Protein AF-G7WAR5-F1 (afdb_monomer_lite)

Secondary structure (DSSP, 8-state):
-EEE-TTT--EEEHHHHHHHHHHHTT---TTTS-TT-THHHHTTSTTPEEEPTTT--EEEHHHHHHT----

Structure (mmCIF, N/CA/C/O backbone):
data_AF-G7WAR5-F1
#
_entry.id   AF-G7WAR5-F1
#
loop_
_atom_site.group_PDB
_atom_site.id
_atom_site.type_symbol
_atom_site.label_atom_id
_atom_site.label_alt_id
_atom_site.label_comp_id
_atom_site.label_asym_id
_atom_site.label_entity_id
_atom_site.label_seq_id
_atom_site.pdbx_PDB_ins_code
_atom_site.Cartn_x
_atom_site.Cartn_y
_atom_site.Cartn_z
_atom_site.occupancy
_atom_site.B_iso_or_equiv
_atom_site.auth_seq_id
_atom_site.auth_comp_id
_atom_site.auth_asym_id
_atom_site.auth_atom_id
_atom_site.pdbx_PDB_model_num
ATOM 1 N N . MET A 1 1 ? 1.655 6.706 9.160 1.00 70.19 1 MET A N 1
ATOM 2 C CA . MET A 1 1 ? 0.209 6.453 9.451 1.00 70.19 1 MET A CA 1
ATOM 3 C C . MET A 1 1 ? -0.171 4.971 9.288 1.00 70.19 1 MET A C 1
ATOM 5 O O . MET A 1 1 ? 0.621 4.226 8.717 1.00 70.19 1 MET A O 1
ATOM 9 N N . ASN A 1 2 ? -1.350 4.545 9.777 1.00 80.19 2 ASN A N 1
ATOM 10 C CA . ASN A 1 2 ? -1.900 3.192 9.577 1.00 80.19 2 ASN A CA 1
ATOM 11 C C . ASN A 1 2 ? -2.953 3.180 8.463 1.00 80.19 2 ASN A C 1
ATOM 13 O O . ASN A 1 2 ? -3.799 4.072 8.393 1.00 80.19 2 ASN A O 1
ATOM 17 N N . TYR A 1 3 ? -2.924 2.135 7.646 1.00 82.81 3 TYR A N 1
ATOM 18 C CA . TYR A 1 3 ? -3.679 2.018 6.409 1.00 82.81 3 TYR A CA 1
ATOM 19 C C . TYR A 1 3 ? -4.268 0.616 6.273 1.00 82.81 3 TYR A C 1
ATOM 21 O O . TYR A 1 3 ? -3.557 -0.377 6.446 1.00 82.81 3 TYR A O 1
ATOM 29 N N . GLN A 1 4 ? -5.564 0.524 5.980 1.00 86.50 4 GLN A N 1
ATOM 30 C CA . GLN A 1 4 ? -6.258 -0.754 5.863 1.00 86.50 4 GLN A CA 1
ATOM 31 C C . GLN A 1 4 ? -6.361 -1.183 4.399 1.00 86.50 4 GLN A C 1
ATOM 33 O O . GLN A 1 4 ? -6.775 -0.406 3.544 1.00 86.50 4 GLN A O 1
ATOM 38 N N . CYS A 1 5 ? -6.017 -2.439 4.116 1.00 86.88 5 CYS A N 1
ATOM 39 C CA . CYS A 1 5 ? -6.205 -3.015 2.791 1.00 86.88 5 CYS A CA 1
ATOM 40 C C . CYS A 1 5 ? -7.705 -3.210 2.504 1.00 86.88 5 CYS A C 1
ATOM 42 O O . CYS A 1 5 ? -8.381 -3.853 3.311 1.00 86.88 5 CYS A O 1
ATOM 44 N N . PRO A 1 6 ? -8.234 -2.745 1.360 1.00 85.50 6 PRO A N 1
ATOM 45 C CA . PRO A 1 6 ? -9.647 -2.928 1.020 1.00 85.50 6 PRO A CA 1
ATOM 46 C C . PRO A 1 6 ? -10.018 -4.385 0.688 1.00 85.50 6 PRO A C 1
ATOM 48 O O . PRO A 1 6 ? -11.194 -4.729 0.736 1.00 85.50 6 PRO A O 1
ATOM 51 N N . PHE A 1 7 ? -9.034 -5.243 0.387 1.00 88.81 7 PHE A N 1
ATOM 52 C CA . PHE A 1 7 ? -9.255 -6.633 -0.029 1.00 88.81 7 PHE A CA 1
ATOM 53 C C . PHE A 1 7 ? -9.186 -7.633 1.129 1.00 88.81 7 PHE A C 1
ATOM 55 O O . PHE A 1 7 ? -10.100 -8.427 1.324 1.00 88.81 7 PHE A O 1
ATOM 62 N N . CYS A 1 8 ? -8.100 -7.612 1.908 1.00 90.00 8 CYS A N 1
ATOM 63 C CA . CYS A 1 8 ? -7.917 -8.530 3.039 1.00 90.00 8 CYS A CA 1
ATOM 64 C C . CYS A 1 8 ? -8.261 -7.901 4.392 1.00 90.00 8 CYS A C 1
ATOM 66 O O . CYS A 1 8 ? -8.087 -8.544 5.428 1.00 90.00 8 CYS A O 1
ATOM 68 N N . HIS A 1 9 ? -8.690 -6.633 4.399 1.00 87.62 9 HIS A N 1
ATOM 69 C CA . HIS A 1 9 ? -9.060 -5.870 5.593 1.00 87.62 9 HIS A CA 1
ATOM 70 C C . HIS A 1 9 ? -7.970 -5.801 6.672 1.00 87.62 9 HIS A C 1
ATOM 72 O O . HIS A 1 9 ? -8.252 -5.420 7.809 1.00 87.62 9 HIS A O 1
ATOM 78 N N . THR A 1 10 ? -6.724 -6.136 6.330 1.00 89.25 10 THR A N 1
ATOM 79 C CA . THR A 1 10 ? -5.589 -6.090 7.252 1.00 89.25 10 THR A CA 1
ATOM 80 C C . THR A 1 10 ? -5.028 -4.675 7.297 1.00 89.25 10 THR A C 1
ATOM 82 O O . THR A 1 10 ? -4.920 -4.009 6.265 1.00 89.25 10 THR A O 1
ATOM 85 N N . THR A 1 11 ? -4.695 -4.209 8.497 1.00 87.81 11 THR A N 1
ATOM 86 C CA . THR A 1 11 ? -4.100 -2.890 8.713 1.00 87.81 11 THR A CA 1
ATOM 87 C C . THR A 1 11 ? -2.588 -3.006 8.757 1.00 87.81 11 THR A C 1
ATOM 89 O O . THR A 1 11 ? -2.057 -3.813 9.516 1.00 87.81 1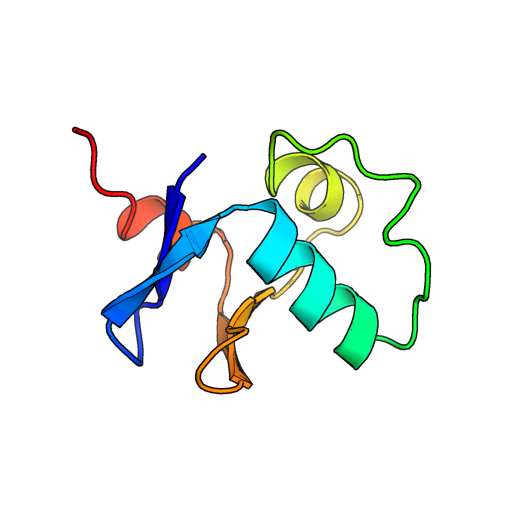1 THR A O 1
ATOM 92 N N . HIS A 1 12 ? -1.917 -2.153 7.994 1.00 86.62 12 HIS A N 1
ATOM 93 C CA . HIS A 1 12 ? -0.464 -2.058 7.944 1.00 86.62 12 HIS A CA 1
ATOM 94 C C . HIS A 1 12 ? -0.021 -0.603 8.058 1.00 86.62 12 HIS A C 1
ATOM 96 O O . HIS A 1 12 ? -0.773 0.326 7.745 1.00 86.62 12 HIS A O 1
ATOM 102 N N . LYS A 1 13 ? 1.207 -0.391 8.519 1.00 84.00 13 LYS A N 1
ATOM 103 C CA . LYS A 1 13 ? 1.840 0.927 8.512 1.00 84.00 13 LYS A CA 1
ATOM 104 C C . LYS A 1 13 ? 2.194 1.332 7.092 1.00 84.00 13 LYS A C 1
ATOM 106 O O . LYS A 1 13 ? 2.416 0.482 6.236 1.00 84.00 13 LYS A O 1
ATOM 111 N N . GLY A 1 14 ? 2.315 2.636 6.869 1.00 79.56 14 GLY A N 1
ATOM 112 C CA . GLY A 1 14 ? 2.706 3.162 5.567 1.00 79.56 14 GLY A CA 1
ATOM 113 C C . GLY A 1 14 ? 3.974 2.538 4.993 1.00 79.56 14 GLY A C 1
ATOM 114 O O . GLY A 1 14 ? 3.946 1.968 3.909 1.00 79.56 14 GLY A O 1
ATOM 115 N N . ILE A 1 15 ? 5.023 2.489 5.811 1.00 78.75 15 ILE A N 1
ATOM 116 C CA . ILE A 1 15 ? 6.291 1.863 5.438 1.00 78.75 15 ILE A CA 1
ATOM 117 C C . ILE A 1 15 ? 6.169 0.383 5.035 1.00 78.75 15 ILE A C 1
ATOM 119 O O . ILE A 1 15 ? 6.949 -0.098 4.216 1.00 78.75 15 ILE A O 1
ATOM 123 N N . GLU A 1 16 ? 5.205 -0.366 5.580 1.00 84.75 16 GLU A N 1
ATOM 124 C CA . GLU A 1 16 ? 5.009 -1.772 5.203 1.00 84.75 16 GLU A CA 1
ATOM 125 C C . GLU A 1 16 ? 4.425 -1.896 3.790 1.00 84.75 16 GLU A C 1
ATOM 127 O O . GLU A 1 16 ? 4.828 -2.785 3.040 1.00 84.75 16 GLU A O 1
ATOM 132 N N . TRP A 1 17 ? 3.515 -0.991 3.414 1.00 84.25 17 TRP A N 1
ATOM 133 C CA . TRP A 1 17 ? 3.002 -0.890 2.046 1.00 84.25 17 TRP A CA 1
ATOM 134 C C . TRP A 1 17 ? 4.104 -0.485 1.071 1.00 84.25 17 TRP A C 1
ATOM 136 O O . TRP A 1 17 ? 4.281 -1.140 0.045 1.00 84.25 17 TRP A O 1
ATOM 146 N N . ASP A 1 18 ? 4.889 0.534 1.416 1.00 79.88 18 ASP A N 1
ATOM 147 C CA . ASP A 1 18 ? 6.016 0.991 0.599 1.00 79.88 18 ASP A CA 1
ATOM 148 C C . ASP A 1 18 ? 7.030 -0.138 0.384 1.00 79.88 18 ASP A C 1
ATOM 150 O O . ASP A 1 18 ? 7.419 -0.433 -0.743 1.00 79.88 18 ASP A O 1
ATOM 154 N N . SER A 1 19 ? 7.393 -0.847 1.456 1.00 81.06 19 SER A N 1
ATOM 155 C CA . SER A 1 19 ? 8.338 -1.968 1.400 1.00 81.06 19 SER A CA 1
ATOM 156 C C . SER A 1 19 ? 7.851 -3.104 0.497 1.00 81.06 19 SER A C 1
ATOM 158 O O . SER A 1 19 ? 8.636 -3.658 -0.273 1.00 81.06 19 SER A O 1
ATOM 160 N N . ALA A 1 20 ? 6.569 -3.472 0.585 1.00 85.31 20 ALA A N 1
ATOM 161 C CA . ALA A 1 20 ? 5.990 -4.519 -0.255 1.00 85.31 20 ALA A CA 1
ATOM 162 C C . ALA A 1 20 ? 5.939 -4.107 -1.729 1.00 85.31 20 ALA A C 1
ATOM 164 O O . ALA A 1 20 ? 6.291 -4.898 -2.601 1.00 85.31 20 ALA A O 1
ATOM 165 N N . THR A 1 21 ? 5.563 -2.859 -1.988 1.00 82.12 21 THR A N 1
ATOM 166 C CA . THR A 1 21 ? 5.450 -2.312 -3.340 1.00 82.12 21 THR A CA 1
ATOM 167 C C . THR A 1 21 ? 6.826 -2.192 -3.994 1.00 82.12 21 THR A C 1
ATOM 169 O O . THR A 1 21 ? 7.054 -2.739 -5.066 1.00 82.12 21 THR A O 1
ATOM 172 N N . LEU A 1 22 ? 7.801 -1.584 -3.315 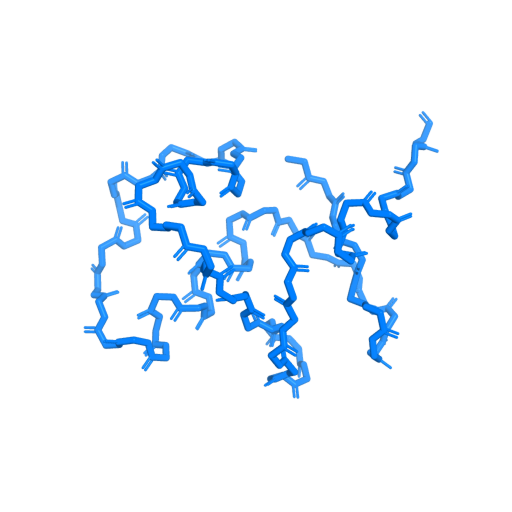1.00 78.56 22 LEU A N 1
ATOM 173 C CA . LEU A 1 22 ? 9.182 -1.458 -3.796 1.00 78.56 22 LEU A CA 1
ATOM 174 C C . LEU A 1 22 ? 9.828 -2.816 -4.102 1.00 78.56 22 LEU A C 1
ATOM 176 O O . LEU A 1 22 ? 10.525 -2.962 -5.107 1.00 78.56 22 LEU A O 1
ATOM 180 N N . LYS A 1 23 ? 9.553 -3.827 -3.270 1.00 81.25 23 LYS A N 1
ATOM 181 C CA . LYS A 1 23 ? 10.000 -5.202 -3.511 1.00 81.25 23 LYS A CA 1
ATOM 182 C C . LYS A 1 23 ? 9.422 -5.778 -4.805 1.00 81.25 23 LYS A C 1
ATOM 184 O O . LYS A 1 23 ? 10.148 -6.477 -5.509 1.00 81.25 23 LYS A O 1
ATOM 189 N N . ASP A 1 24 ? 8.160 -5.490 -5.112 1.00 81.50 24 ASP A N 1
ATOM 190 C CA . ASP A 1 24 ? 7.505 -5.927 -6.349 1.00 81.50 24 ASP A CA 1
ATOM 191 C C . ASP A 1 24 ? 8.091 -5.224 -7.585 1.00 81.50 24 ASP A C 1
ATOM 193 O O . ASP A 1 24 ? 8.434 -5.870 -8.573 1.00 81.50 24 ASP A O 1
ATOM 197 N N . PHE A 1 25 ? 8.369 -3.920 -7.477 1.00 75.38 25 PHE A N 1
ATOM 198 C CA . PHE A 1 25 ? 9.070 -3.149 -8.513 1.00 75.38 25 PHE A CA 1
ATOM 199 C C . PHE A 1 25 ? 10.562 -3.506 -8.661 1.00 75.38 25 PHE A C 1
ATOM 201 O O . PHE A 1 25 ? 11.230 -3.011 -9.570 1.00 75.38 25 PHE A O 1
ATOM 208 N N . GLY A 1 26 ? 11.115 -4.347 -7.780 1.00 74.12 26 GLY A N 1
ATOM 209 C CA . GLY A 1 26 ? 12.541 -4.677 -7.754 1.00 74.12 26 GLY A CA 1
ATOM 210 C C . GLY A 1 26 ? 13.443 -3.512 -7.321 1.00 74.12 26 GLY A C 1
ATOM 211 O O . GLY A 1 26 ? 14.665 -3.598 -7.458 1.00 74.12 26 GLY A O 1
ATOM 212 N N . GLU A 1 27 ? 12.872 -2.431 -6.783 1.00 69.25 27 GLU A N 1
ATOM 213 C CA . GLU A 1 27 ? 13.619 -1.303 -6.236 1.00 69.25 27 GLU A CA 1
ATOM 214 C C . GLU A 1 27 ? 13.970 -1.573 -4.771 1.00 69.25 27 GLU A C 1
ATOM 216 O O . GLU A 1 27 ? 13.137 -1.525 -3.875 1.00 69.25 27 GLU A O 1
ATOM 221 N N . ASN A 1 28 ? 15.248 -1.811 -4.483 1.00 60.81 28 ASN A N 1
ATOM 222 C CA . ASN A 1 28 ? 15.716 -2.086 -3.122 1.00 60.81 28 ASN A CA 1
ATOM 223 C C . ASN A 1 28 ? 16.010 -0.791 -2.324 1.00 60.81 28 ASN A C 1
ATOM 225 O O . ASN A 1 28 ? 16.989 -0.720 -1.582 1.00 60.81 28 ASN A O 1
ATOM 229 N N . LYS A 1 29 ? 15.205 0.266 -2.520 1.00 56.50 29 LYS A N 1
ATOM 230 C CA . LYS A 1 29 ? 15.403 1.620 -1.951 1.00 56.50 29 LYS A CA 1
ATOM 231 C C . LYS A 1 29 ? 14.616 1.867 -0.659 1.00 56.50 29 LYS A C 1
ATOM 233 O O . LYS A 1 29 ? 14.200 2.984 -0.378 1.00 56.50 29 LYS A O 1
ATOM 238 N N . ILE A 1 30 ? 14.429 0.832 0.157 1.00 56.41 30 ILE A N 1
ATOM 239 C CA . ILE A 1 30 ? 13.655 0.924 1.409 1.00 56.41 30 ILE A CA 1
ATOM 240 C C . ILE A 1 30 ? 14.278 1.945 2.392 1.00 56.41 30 ILE A C 1
ATOM 242 O O . ILE A 1 30 ? 13.572 2.524 3.206 1.00 56.41 30 ILE A O 1
ATOM 246 N N . ASN A 1 31 ? 15.581 2.234 2.275 1.00 53.12 31 ASN A N 1
ATOM 247 C CA . ASN A 1 31 ? 16.306 3.117 3.197 1.00 53.12 31 ASN A CA 1
ATOM 248 C C . ASN A 1 31 ? 16.216 4.628 2.904 1.00 53.12 31 ASN A C 1
ATOM 250 O O . ASN A 1 31 ? 16.675 5.401 3.742 1.00 53.12 31 ASN A O 1
ATOM 254 N N . ASP A 1 32 ? 15.678 5.062 1.757 1.00 56.25 32 ASP A N 1
ATOM 255 C CA . ASP A 1 32 ? 15.588 6.499 1.416 1.00 56.25 32 ASP A CA 1
ATOM 256 C C . ASP A 1 32 ? 14.231 7.127 1.772 1.00 56.25 32 ASP A C 1
ATOM 258 O O . ASP A 1 32 ? 14.099 8.352 1.824 1.00 56.25 32 ASP A O 1
ATOM 262 N N . PHE A 1 33 ? 13.214 6.311 2.055 1.00 59.50 33 PHE A N 1
ATOM 263 C CA . PHE A 1 33 ? 11.894 6.803 2.437 1.00 59.50 33 PHE A CA 1
ATOM 264 C C . PHE A 1 33 ? 11.813 6.880 3.958 1.00 59.50 33 PHE A C 1
ATOM 266 O O . PHE A 1 33 ? 11.816 5.864 4.649 1.00 59.50 33 PHE A O 1
ATOM 273 N N . SER A 1 34 ? 11.782 8.103 4.498 1.00 55.59 34 SER A N 1
ATOM 274 C CA . SER A 1 34 ? 11.610 8.294 5.938 1.00 55.59 34 SER A CA 1
ATOM 275 C C . SER A 1 34 ? 10.301 7.638 6.382 1.00 55.59 34 SER A C 1
ATOM 277 O O . SER A 1 34 ? 9.274 7.873 5.748 1.00 55.59 34 SER A O 1
ATOM 279 N N . ASP A 1 35 ? 10.366 6.870 7.472 1.00 55.47 35 ASP A N 1
ATOM 280 C CA . ASP A 1 35 ? 9.362 5.991 8.108 1.00 55.47 35 ASP A CA 1
ATOM 281 C C . ASP A 1 35 ? 7.896 6.458 8.199 1.00 55.47 35 ASP A C 1
ATOM 283 O O . ASP A 1 35 ? 7.036 5.728 8.701 1.00 55.47 35 ASP A O 1
ATOM 287 N N . ASN A 1 36 ? 7.575 7.680 7.796 1.00 54.16 36 ASN A N 1
ATOM 288 C CA . ASN A 1 36 ? 6.356 8.318 8.241 1.00 54.16 36 ASN A CA 1
ATOM 289 C C . ASN A 1 36 ? 5.177 8.179 7.286 1.00 54.16 36 ASN A C 1
ATOM 291 O O . ASN A 1 36 ? 4.080 7.914 7.794 1.00 54.16 36 ASN A O 1
ATOM 295 N N . ASP A 1 37 ? 5.348 8.244 5.960 1.00 62.22 37 ASP A N 1
ATOM 296 C CA . ASP A 1 37 ? 4.181 8.337 5.079 1.00 62.22 37 ASP A CA 1
ATOM 297 C C . ASP A 1 37 ? 4.365 7.788 3.660 1.00 62.22 37 ASP A C 1
ATOM 299 O O . ASP A 1 37 ? 5.248 8.216 2.912 1.00 62.22 37 ASP A O 1
ATOM 303 N N . ILE A 1 38 ? 3.394 6.939 3.287 1.00 65.06 38 ILE A N 1
ATOM 304 C CA . ILE A 1 38 ? 3.162 6.399 1.939 1.00 65.06 38 ILE A CA 1
ATOM 305 C C . ILE A 1 38 ? 3.167 7.511 0.869 1.00 65.06 38 ILE A C 1
ATOM 307 O O . ILE A 1 38 ? 3.572 7.309 -0.277 1.00 65.06 38 ILE A O 1
ATOM 311 N N . GLU A 1 39 ? 2.743 8.718 1.252 1.00 63.19 39 GLU A N 1
ATOM 312 C CA . GLU A 1 39 ? 2.597 9.880 0.368 1.00 63.19 39 GLU A CA 1
ATOM 313 C C . GLU A 1 39 ? 3.912 10.290 -0.317 1.00 63.19 39 GLU A C 1
ATOM 315 O O . GLU A 1 39 ? 3.891 10.921 -1.374 1.00 63.19 39 GLU A O 1
ATOM 320 N N . SER A 1 40 ? 5.062 9.906 0.250 1.00 62.59 40 SER A N 1
ATOM 321 C CA . SER A 1 40 ? 6.382 10.226 -0.306 1.00 62.59 40 SER A CA 1
ATOM 322 C C . SER A 1 40 ? 6.638 9.547 -1.657 1.00 62.59 40 SER A C 1
ATOM 324 O O . SER A 1 40 ? 7.347 10.105 -2.495 1.00 62.59 40 SER A O 1
ATOM 326 N N . ILE A 1 41 ? 6.069 8.359 -1.891 1.00 64.19 41 ILE A N 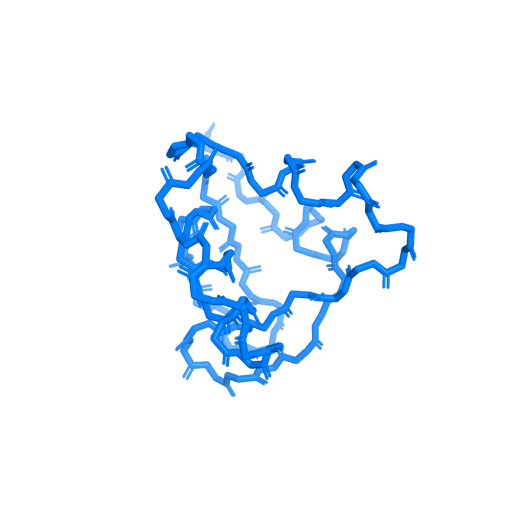1
ATOM 327 C CA . ILE A 1 41 ? 6.262 7.612 -3.144 1.00 64.19 41 ILE A CA 1
ATOM 328 C C . ILE A 1 41 ? 5.236 8.039 -4.199 1.00 64.19 41 ILE A C 1
ATOM 330 O O . ILE A 1 41 ? 5.610 8.314 -5.339 1.00 64.19 41 ILE A O 1
ATOM 334 N N . GLU A 1 42 ? 3.972 8.202 -3.801 1.00 63.69 42 GLU A N 1
ATOM 335 C CA . GLU A 1 42 ? 2.883 8.683 -4.666 1.00 63.69 42 GLU A CA 1
ATOM 336 C C . GLU A 1 42 ? 3.224 10.028 -5.326 1.00 63.69 42 GLU A C 1
ATOM 338 O O . GLU A 1 42 ? 3.013 10.208 -6.524 1.00 63.69 42 GLU A O 1
ATOM 343 N N . MET A 1 43 ? 3.812 10.969 -4.574 1.00 58.94 43 MET A N 1
ATOM 344 C CA . MET A 1 43 ? 4.199 12.281 -5.112 1.00 58.94 43 MET A CA 1
ATOM 345 C C . MET A 1 43 ? 5.237 12.202 -6.240 1.00 58.94 43 MET A C 1
ATOM 347 O O . MET A 1 43 ? 5.335 13.130 -7.042 1.00 58.94 43 MET A O 1
ATOM 351 N N . ASN A 1 44 ? 6.004 11.112 -6.317 1.00 60.16 44 ASN A N 1
ATOM 352 C CA . ASN A 1 44 ? 7.019 10.918 -7.347 1.00 60.16 44 ASN A CA 1
ATOM 353 C C . ASN A 1 44 ? 6.494 10.155 -8.572 1.00 60.16 44 ASN A C 1
ATOM 355 O O . ASN A 1 44 ? 7.107 10.243 -9.637 1.00 60.16 44 ASN A O 1
ATOM 359 N N . ILE A 1 45 ? 5.383 9.416 -8.450 1.00 61.34 45 ILE A N 1
ATOM 360 C CA . ILE A 1 45 ? 4.872 8.550 -9.518 1.00 61.34 45 ILE A CA 1
ATOM 361 C C . ILE A 1 45 ? 3.346 8.723 -9.650 1.00 61.34 45 ILE A C 1
ATOM 363 O O . ILE A 1 45 ? 2.582 8.168 -8.861 1.00 61.34 45 ILE A O 1
ATOM 367 N N . PRO A 1 46 ? 2.863 9.473 -10.657 1.00 59.59 46 PRO A N 1
ATOM 368 C CA . PRO A 1 46 ? 1.431 9.581 -10.914 1.00 59.59 46 PRO A CA 1
ATOM 369 C C . PRO A 1 46 ? 0.863 8.223 -11.350 1.00 59.59 46 PRO A C 1
ATOM 371 O O . PRO A 1 46 ? 1.354 7.623 -12.305 1.00 59.59 46 PRO A O 1
ATOM 374 N N . GLY A 1 47 ? -0.184 7.759 -10.661 1.00 64.88 47 GLY A N 1
ATOM 375 C CA . GLY A 1 47 ? -0.754 6.424 -10.866 1.00 64.88 47 GLY A CA 1
ATOM 376 C C . GLY A 1 47 ? 0.103 5.318 -10.252 1.00 64.88 47 GLY A C 1
ATOM 377 O O . GLY A 1 47 ? 0.283 4.277 -10.872 1.00 64.88 47 GLY A O 1
ATOM 378 N N . TYR A 1 48 ? 0.694 5.563 -9.081 1.00 71.62 48 TYR A N 1
ATOM 379 C CA . TYR A 1 48 ? 1.409 4.541 -8.326 1.00 71.62 48 TYR A CA 1
ATOM 380 C C . TYR A 1 48 ? 0.429 3.640 -7.575 1.00 71.62 48 TYR A C 1
ATOM 382 O O . TYR A 1 48 ? -0.384 4.110 -6.778 1.00 71.62 48 TYR A O 1
ATOM 390 N N . HIS A 1 49 ? 0.533 2.341 -7.826 1.00 79.75 49 HIS A N 1
ATOM 391 C CA . HIS A 1 49 ? -0.258 1.322 -7.154 1.00 79.75 49 HIS A CA 1
ATOM 392 C C . HIS A 1 49 ? 0.554 0.739 -6.000 1.00 79.75 49 HIS A C 1
ATOM 394 O O . HIS A 1 49 ? 1.757 0.526 -6.124 1.00 79.75 49 HIS A O 1
ATOM 400 N N . TYR A 1 50 ? -0.113 0.477 -4.883 1.00 82.44 50 TYR A N 1
ATOM 401 C CA . TYR A 1 50 ? 0.466 -0.094 -3.678 1.00 82.44 50 TYR A CA 1
ATOM 402 C C . TYR A 1 50 ? 0.120 -1.570 -3.564 1.00 82.44 50 TYR A C 1
ATOM 404 O O . TYR A 1 50 ? -1.036 -1.971 -3.708 1.00 82.44 50 TYR A O 1
ATOM 412 N N . ILE A 1 51 ? 1.124 -2.372 -3.228 1.00 87.50 51 ILE A N 1
ATOM 413 C CA . ILE A 1 51 ? 0.976 -3.803 -2.995 1.00 87.50 51 ILE A CA 1
ATOM 414 C C . ILE A 1 51 ? 0.749 -4.056 -1.510 1.00 87.50 51 ILE A C 1
ATOM 416 O O . ILE A 1 51 ? 1.538 -3.657 -0.652 1.00 87.50 51 ILE A O 1
ATOM 420 N N . CYS A 1 52 ? -0.329 -4.771 -1.193 1.00 88.50 52 CYS A N 1
ATOM 421 C CA . CYS A 1 52 ? -0.611 -5.161 0.178 1.00 88.50 52 CYS A CA 1
ATOM 422 C C . CYS A 1 52 ? 0.442 -6.158 0.688 1.00 88.50 52 CYS A C 1
ATOM 424 O O . CYS A 1 52 ? 0.553 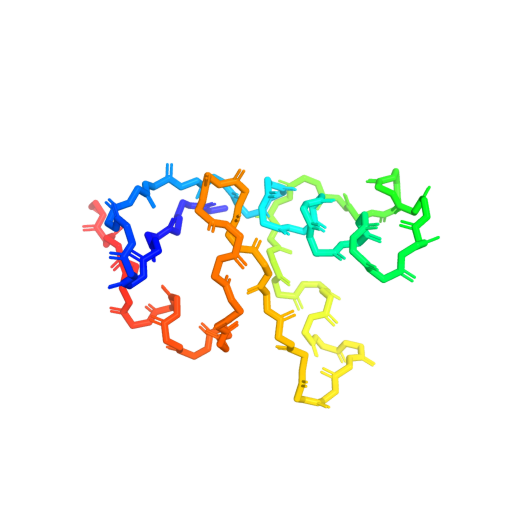-7.250 0.126 1.00 88.50 52 CYS A O 1
ATOM 426 N N . PRO A 1 53 ? 1.136 -5.878 1.807 1.00 87.06 53 PRO A N 1
ATOM 427 C CA . PRO A 1 53 ? 2.153 -6.779 2.355 1.00 87.06 53 PRO A CA 1
ATOM 428 C C . PRO A 1 53 ? 1.595 -8.135 2.818 1.00 87.06 53 PRO A C 1
ATOM 430 O O . PRO A 1 53 ? 2.345 -9.103 2.898 1.00 87.06 53 PRO A O 1
ATOM 433 N N . ASN A 1 54 ? 0.294 -8.225 3.121 1.00 90.25 54 ASN A N 1
ATOM 434 C CA . ASN A 1 54 ? -0.331 -9.468 3.579 1.00 90.25 54 ASN A CA 1
ATOM 435 C C . ASN A 1 54 ? -0.915 -10.311 2.435 1.00 90.25 54 ASN A C 1
ATOM 437 O O . ASN A 1 54 ? -0.678 -11.512 2.369 1.00 90.25 54 ASN A O 1
ATOM 441 N N . CYS A 1 55 ? -1.702 -9.702 1.542 1.00 89.38 55 CYS A N 1
ATOM 442 C CA . CYS A 1 55 ? -2.421 -10.444 0.497 1.00 89.38 55 CYS A CA 1
ATOM 443 C C . CYS A 1 55 ? -1.868 -10.258 -0.920 1.00 89.38 55 CYS A C 1
ATOM 445 O O . CYS A 1 55 ? -2.345 -10.924 -1.833 1.00 89.38 55 CYS A O 1
ATOM 447 N N . GLY A 1 56 ? -0.897 -9.362 -1.116 1.00 88.75 56 GLY A N 1
ATOM 448 C CA . GLY A 1 56 ? -0.343 -9.048 -2.434 1.00 88.75 56 GLY A CA 1
ATOM 449 C C . GLY A 1 56 ? -1.313 -8.319 -3.366 1.00 88.75 56 GLY A C 1
ATOM 450 O O . GLY A 1 56 ? -1.049 -8.235 -4.558 1.00 88.75 56 GLY A O 1
ATOM 451 N N . ALA A 1 57 ? -2.446 -7.825 -2.856 1.00 89.19 57 ALA A N 1
ATOM 452 C CA . ALA A 1 57 ? -3.393 -7.075 -3.670 1.00 89.19 57 ALA A CA 1
ATOM 453 C C . ALA A 1 57 ? -2.794 -5.736 -4.108 1.00 89.19 57 ALA A C 1
ATOM 455 O O . ALA A 1 57 ? -2.276 -4.991 -3.275 1.00 89.19 57 ALA A O 1
ATOM 456 N N . ASP A 1 58 ? -2.928 -5.454 -5.397 1.00 88.06 58 ASP A N 1
ATOM 457 C CA . ASP A 1 58 ? -2.618 -4.180 -6.028 1.00 88.06 58 ASP A CA 1
ATOM 458 C C . ASP A 1 58 ? -3.792 -3.210 -5.829 1.00 88.06 58 ASP A C 1
ATOM 460 O O . ASP A 1 58 ? -4.950 -3.552 -6.089 1.00 88.06 58 ASP A O 1
ATOM 464 N N . THR A 1 59 ? -3.517 -2.034 -5.269 1.00 84.56 59 THR A N 1
ATOM 465 C CA . THR A 1 59 ? -4.546 -1.047 -4.927 1.00 84.56 59 THR A CA 1
ATOM 466 C C . THR A 1 59 ? -4.013 0.370 -5.034 1.00 84.56 59 THR A C 1
ATOM 468 O O . THR A 1 59 ? -2.865 0.645 -4.700 1.00 84.56 59 THR A O 1
ATOM 471 N N . ASP A 1 60 ? -4.872 1.307 -5.423 1.00 81.31 60 ASP A N 1
ATOM 472 C CA . ASP A 1 60 ? -4.510 2.719 -5.417 1.00 81.31 60 ASP A CA 1
ATOM 473 C C . ASP A 1 60 ? -4.508 3.271 -3.981 1.00 81.31 60 ASP A C 1
ATOM 475 O O . ASP A 1 60 ? -5.288 2.855 -3.114 1.00 81.31 60 ASP A O 1
ATOM 479 N N . ILE A 1 61 ? -3.653 4.252 -3.720 1.00 76.69 61 ILE A N 1
ATOM 480 C CA . ILE A 1 61 ? -3.625 4.972 -2.443 1.00 76.69 61 ILE A CA 1
ATOM 481 C C . ILE A 1 61 ? -4.917 5.709 -2.129 1.00 76.69 61 ILE A C 1
ATOM 483 O O . ILE A 1 61 ? -5.267 5.841 -0.958 1.00 76.69 61 ILE A O 1
ATOM 487 N N . SER A 1 62 ? -5.662 6.158 -3.132 1.00 75.69 62 SER A N 1
ATOM 488 C CA . SER A 1 62 ? -6.981 6.762 -2.949 1.00 75.69 62 SER A CA 1
ATOM 489 C C . SER A 1 62 ? -7.941 5.790 -2.256 1.00 75.69 62 SER A C 1
ATOM 491 O O . SER A 1 62 ? -8.697 6.198 -1.369 1.00 75.69 62 SER A O 1
ATOM 493 N N . ASP A 1 63 ? -7.872 4.500 -2.600 1.00 79.25 63 ASP A N 1
ATOM 494 C CA . ASP A 1 63 ? -8.682 3.446 -1.983 1.00 79.25 63 ASP A CA 1
ATOM 495 C C . ASP A 1 63 ? -8.203 3.133 -0.563 1.00 79.25 63 ASP A C 1
ATOM 497 O O . ASP A 1 63 ? -9.008 3.035 0.369 1.00 79.25 63 ASP A O 1
ATOM 501 N N . 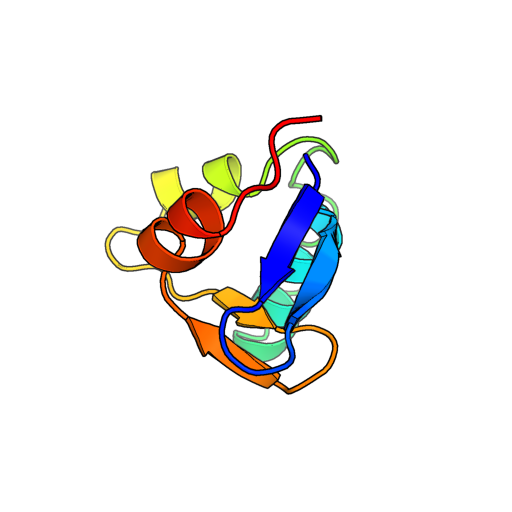ILE A 1 64 ? -6.885 3.076 -0.363 1.00 76.56 64 ILE A N 1
ATOM 502 C CA . ILE A 1 64 ? -6.282 2.856 0.955 1.00 76.56 64 ILE A CA 1
ATOM 503 C C . ILE A 1 64 ? -6.571 4.034 1.912 1.00 76.56 64 ILE A C 1
ATOM 505 O O . ILE A 1 64 ? -6.881 3.829 3.089 1.00 76.56 64 ILE A O 1
ATOM 509 N N . ARG A 1 65 ? -6.520 5.281 1.421 1.00 73.44 65 ARG A N 1
ATOM 510 C CA . ARG A 1 65 ? -6.856 6.505 2.170 1.00 73.44 65 ARG A CA 1
ATOM 511 C C . ARG A 1 65 ? -8.340 6.570 2.516 1.00 73.44 65 ARG A C 1
ATOM 513 O O . ARG A 1 65 ? -8.674 7.016 3.610 1.00 73.44 65 ARG A O 1
ATOM 520 N N . ARG A 1 66 ? -9.236 6.114 1.633 1.00 71.31 66 ARG A N 1
ATOM 521 C CA . ARG A 1 66 ? -10.667 5.972 1.962 1.00 71.31 66 ARG A CA 1
ATOM 522 C C . ARG A 1 66 ? -10.901 4.955 3.072 1.00 71.31 66 ARG A C 1
ATOM 524 O O . ARG A 1 66 ? -11.788 5.155 3.894 1.00 71.31 66 ARG A O 1
ATOM 531 N N . ALA A 1 67 ? -10.097 3.897 3.109 1.00 65.19 67 ALA A N 1
ATOM 532 C CA . ALA A 1 67 ? -10.127 2.881 4.155 1.00 65.19 67 ALA A CA 1
ATOM 533 C C . ALA A 1 67 ? -9.358 3.284 5.432 1.00 65.19 67 ALA A C 1
ATOM 535 O O . ALA A 1 67 ? -9.237 2.483 6.362 1.00 65.19 67 ALA A O 1
ATOM 536 N N . LYS A 1 68 ? -8.832 4.515 5.516 1.00 65.31 68 LYS A N 1
ATOM 537 C CA . LYS A 1 68 ? -8.118 5.010 6.696 1.00 65.31 68 LYS A CA 1
ATOM 538 C C . LYS A 1 68 ? -9.063 5.036 7.898 1.00 65.31 68 LYS A C 1
ATOM 540 O O . LYS A 1 68 ? -10.029 5.795 7.927 1.00 65.31 68 LYS A O 1
ATOM 545 N N . LYS A 1 69 ? -8.755 4.239 8.924 1.00 56.25 69 LYS A N 1
ATOM 546 C CA . LYS A 1 69 ? -9.385 4.384 10.238 1.00 56.25 69 LYS A CA 1
ATOM 547 C C . LYS A 1 69 ? -8.809 5.628 10.910 1.00 56.25 69 LYS A C 1
ATOM 549 O O . LYS A 1 69 ? -7.649 5.629 11.317 1.00 56.25 69 LYS A O 1
ATOM 554 N N . THR A 1 70 ? -9.606 6.687 10.981 1.00 52.41 70 THR A N 1
ATOM 555 C CA . THR A 1 70 ? -9.415 7.764 11.953 1.00 52.41 70 THR A CA 1
ATOM 556 C C . THR A 1 70 ? -9.686 7.157 13.326 1.00 52.41 70 THR A C 1
ATOM 558 O O . THR A 1 70 ? -10.812 6.727 13.581 1.00 52.41 70 THR A O 1
ATOM 561 N N . ASP A 1 71 ? -8.642 7.014 14.139 1.00 47.34 71 ASP A N 1
ATOM 562 C CA . ASP A 1 71 ? -8.798 6.835 15.587 1.00 47.34 71 ASP A CA 1
ATOM 563 C C . ASP A 1 71 ? -9.249 8.168 16.203 1.00 47.34 71 ASP A C 1
ATOM 565 O O . ASP A 1 71 ? -8.699 9.215 15.774 1.00 47.34 71 ASP A O 1
#

Radius of gyration: 11.0 Å; chains: 1; bounding box: 27×23×26 Å

pLDDT: mean 74.13, std 12.26, range [47.34, 90.25]

Organism: Desulfosporosinus orientis (strain ATCC 19365 / DSM 765 / NCIMB 8382 / VKM B-1628 / Singapore I) (NCBI:txid768706)

Sequence (71 aa):
MNYQCPFCHTTHKGIEWDSATLKDFGENKINDFSDNDIESIEMNIPGYHYICPNCGADTDISDIRRAKKTD

Foldseek 3Di:
DWWADPPPRDI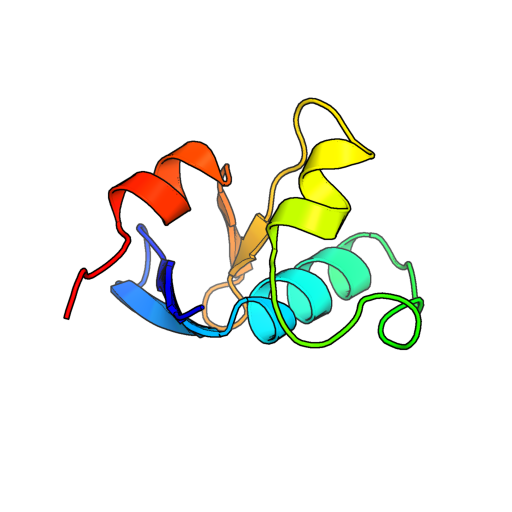DALLLQVCLLCVVVVNPPSPPDPRHHVVVVCVVDPPRWTADNPPRDTHDVVVRVVRDDDD